Protein AF-A0A1A9V1F0-F1 (afdb_monomer_lite)

Secondary structure (DSSP, 8-state):
-------HHHHHHHHHHHHHTTS--S--EEEE---TT-S-HHHHHHHHHHHHTTT-SEEEEE---TTSTTGGGGGSHHHHHHHHHHT--SS-EEEEPPS----

Structure (mmCIF, N/CA/C/O backbone):
data_AF-A0A1A9V1F0-F1
#
_entry.id   AF-A0A1A9V1F0-F1
#
loop_
_atom_site.group_PDB
_atom_site.id
_atom_site.type_symbol
_atom_site.label_atom_id
_atom_site.label_alt_id
_atom_site.label_comp_id
_atom_site.label_asym_id
_atom_site.label_entity_id
_atom_site.label_seq_id
_atom_site.pdbx_PDB_ins_code
_atom_site.Cartn_x
_atom_site.Cartn_y
_atom_site.Cartn_z
_atom_site.occupancy
_atom_site.B_iso_or_equiv
_atom_site.auth_seq_id
_atom_site.auth_comp_id
_atom_site.auth_asym_id
_atom_site.auth_atom_id
_atom_site.pdbx_PDB_model_num
ATOM 1 N N . MET A 1 1 ? -4.545 16.007 -11.895 1.00 30.73 1 MET A N 1
ATOM 2 C CA . MET A 1 1 ? -4.648 15.991 -10.422 1.00 30.73 1 MET A CA 1
ATOM 3 C C . MET A 1 1 ? -3.367 15.372 -9.870 1.00 30.73 1 MET A C 1
ATOM 5 O O . MET A 1 1 ? -3.157 14.183 -10.078 1.00 30.73 1 MET A O 1
ATOM 9 N N . MET A 1 2 ? -2.460 16.163 -9.293 1.00 28.41 2 MET A N 1
ATOM 10 C CA . MET A 1 2 ? -1.303 15.623 -8.567 1.00 28.41 2 MET A CA 1
ATOM 11 C C . MET A 1 2 ? -1.773 15.281 -7.149 1.00 28.41 2 MET A C 1
ATOM 13 O O . MET A 1 2 ? -2.075 16.186 -6.379 1.00 28.41 2 MET A O 1
ATOM 17 N N . GLU A 1 3 ? -1.902 13.993 -6.826 1.00 47.06 3 GLU A N 1
ATOM 18 C CA . GLU A 1 3 ? -2.063 13.546 -5.436 1.00 47.06 3 GLU A CA 1
ATOM 19 C C . GLU A 1 3 ? -0.704 13.734 -4.741 1.00 47.06 3 GLU A C 1
ATOM 21 O O . GLU A 1 3 ? 0.217 12.946 -4.953 1.00 47.06 3 GLU A O 1
ATOM 26 N N . PHE A 1 4 ? -0.544 14.807 -3.963 1.00 41.88 4 PHE A N 1
ATOM 27 C CA . PHE A 1 4 ? 0.599 14.958 -3.061 1.00 41.88 4 PHE A CA 1
ATOM 28 C C . PHE A 1 4 ? 0.315 14.164 -1.782 1.00 41.88 4 PHE A C 1
ATOM 30 O O . PHE A 1 4 ? -0.665 14.424 -1.090 1.00 41.88 4 PHE A O 1
ATOM 37 N N . CYS A 1 5 ? 1.158 13.176 -1.485 1.00 61.97 5 CYS A N 1
ATOM 38 C CA . CYS A 1 5 ? 1.126 12.439 -0.226 1.00 61.97 5 CYS A CA 1
ATOM 39 C C . CYS A 1 5 ? 2.030 13.153 0.791 1.00 61.97 5 CYS A C 1
ATOM 41 O O . CYS A 1 5 ? 3.175 13.465 0.474 1.00 61.97 5 CYS A O 1
ATOM 43 N N . GLU A 1 6 ? 1.551 13.374 2.017 1.00 67.50 6 GLU A N 1
ATOM 44 C CA . GLU A 1 6 ? 2.332 13.949 3.133 1.00 67.50 6 GLU A CA 1
ATOM 45 C C . GLU A 1 6 ? 3.346 12.949 3.745 1.00 67.50 6 GLU A C 1
ATOM 47 O O . GLU A 1 6 ? 3.948 13.211 4.787 1.00 67.50 6 GLU A O 1
ATOM 52 N N . GLY A 1 7 ? 3.544 11.796 3.096 1.00 77.56 7 GLY A N 1
ATOM 53 C CA . GLY A 1 7 ? 4.422 10.710 3.526 1.00 77.56 7 GLY A CA 1
ATOM 54 C C . GLY A 1 7 ? 3.746 9.710 4.470 1.00 77.56 7 GLY A C 1
ATOM 55 O O . GLY A 1 7 ? 2.703 9.981 5.071 1.00 77.56 7 GLY A O 1
ATOM 56 N N . HIS A 1 8 ? 4.362 8.531 4.619 1.00 84.00 8 HIS A N 1
ATOM 57 C CA . HIS A 1 8 ? 3.807 7.425 5.409 1.00 84.00 8 HIS A CA 1
ATOM 58 C C . HIS A 1 8 ? 3.537 7.807 6.870 1.00 84.00 8 HIS A C 1
ATOM 60 O O . HIS A 1 8 ? 2.474 7.492 7.394 1.00 84.00 8 HIS A O 1
ATOM 66 N N . ARG A 1 9 ? 4.455 8.543 7.512 1.00 85.94 9 ARG A N 1
ATOM 67 C CA . ARG A 1 9 ? 4.346 8.916 8.931 1.00 85.94 9 ARG A CA 1
ATOM 68 C C . ARG A 1 9 ? 3.087 9.731 9.233 1.00 85.94 9 ARG A C 1
ATOM 70 O O . ARG A 1 9 ? 2.346 9.394 10.146 1.00 85.94 9 ARG A O 1
ATOM 77 N N . VAL A 1 10 ? 2.839 10.797 8.470 1.00 88.31 10 VAL A N 1
ATOM 78 C CA . VAL A 1 10 ? 1.689 11.684 8.718 1.00 88.31 10 VAL A CA 1
ATOM 79 C C . VAL A 1 10 ? 0.374 10.957 8.435 1.00 88.31 10 VAL A C 1
ATOM 81 O O . VAL A 1 10 ? -0.575 11.082 9.209 1.00 88.31 10 VAL A O 1
ATOM 84 N N . GLY A 1 11 ? 0.330 10.153 7.367 1.00 89.06 11 GLY A N 1
ATOM 85 C CA . GLY A 1 11 ? -0.828 9.316 7.057 1.00 89.06 11 GLY A CA 1
ATOM 86 C C . GLY A 1 11 ? -1.124 8.293 8.156 1.00 89.06 11 GLY A C 1
ATOM 87 O O . GLY A 1 11 ? -2.273 8.163 8.572 1.00 89.06 11 GLY A O 1
ATOM 88 N N . TYR A 1 12 ? -0.094 7.609 8.661 1.00 91.88 12 TYR A N 1
ATOM 89 C CA . TYR A 1 12 ? -0.228 6.600 9.710 1.00 91.88 12 TYR A CA 1
ATOM 90 C C . TYR A 1 12 ? -0.816 7.181 10.998 1.00 91.88 12 TYR A C 1
ATOM 92 O O . TYR A 1 12 ? -1.824 6.671 11.480 1.00 91.88 12 TYR A O 1
ATOM 100 N N . GLU A 1 13 ? -0.253 8.280 11.510 1.00 93.00 13 GLU A N 1
ATOM 101 C CA . GLU A 1 13 ? -0.719 8.890 12.765 1.00 93.00 13 GLU A CA 1
ATOM 102 C C . GLU A 1 13 ? -2.193 9.307 12.694 1.00 93.00 13 GLU A C 1
ATOM 104 O O . GLU A 1 13 ? -2.966 9.052 13.617 1.00 93.00 13 GLU A O 1
ATOM 109 N N . ARG A 1 14 ? -2.624 9.892 11.569 1.00 91.69 14 ARG A N 1
ATOM 110 C CA . ARG A 1 14 ? -4.026 10.298 11.384 1.00 91.69 14 ARG A CA 1
ATOM 111 C C . ARG A 1 14 ? -4.974 9.104 11.346 1.00 91.69 14 ARG A C 1
ATOM 113 O O . ARG A 1 14 ? -6.023 9.139 11.985 1.00 91.69 14 ARG A O 1
ATOM 120 N N . LEU A 1 15 ? -4.618 8.057 10.602 1.00 92.38 15 LEU A N 1
ATOM 121 C CA . LEU A 1 15 ? -5.456 6.864 10.474 1.00 92.38 15 LEU A CA 1
ATOM 122 C C . LEU A 1 15 ? -5.539 6.088 11.788 1.00 92.38 15 LEU A C 1
ATOM 124 O O . LEU A 1 15 ? -6.624 5.656 12.179 1.00 92.38 15 LEU A O 1
ATOM 128 N N . LYS A 1 16 ? -4.413 5.967 12.496 1.00 92.50 16 LYS A N 1
ATOM 129 C CA . LYS A 1 16 ? -4.357 5.356 13.821 1.00 92.50 16 LYS A CA 1
ATOM 130 C C . LYS A 1 16 ? -5.248 6.112 14.810 1.00 92.50 16 LYS A C 1
ATOM 132 O O . LYS A 1 16 ? -6.106 5.496 15.436 1.00 92.50 16 LYS A O 1
ATOM 137 N N . ALA A 1 17 ? -5.136 7.439 14.874 1.00 92.69 17 ALA A N 1
ATOM 138 C CA . ALA A 1 17 ? -5.974 8.259 15.748 1.00 92.69 17 ALA A CA 1
ATOM 139 C C . ALA A 1 17 ? -7.476 8.136 15.421 1.00 92.69 17 ALA A C 1
ATOM 141 O O . ALA A 1 17 ? -8.305 8.046 16.328 1.00 92.69 17 ALA A O 1
ATOM 142 N N . ALA A 1 18 ? -7.847 8.085 14.137 1.00 90.38 18 ALA A N 1
ATOM 143 C CA . ALA A 1 18 ? -9.241 7.914 13.719 1.00 90.38 18 ALA A CA 1
ATOM 144 C C . ALA A 1 18 ? -9.831 6.552 14.140 1.00 90.38 18 ALA A C 1
ATOM 146 O O . ALA A 1 18 ? -11.004 6.478 14.511 1.00 90.38 18 ALA A O 1
ATOM 147 N N . ARG A 1 19 ? -9.017 5.486 14.116 1.00 89.06 19 ARG A N 1
ATOM 148 C CA . ARG A 1 19 ? -9.390 4.149 14.605 1.00 89.06 19 ARG A CA 1
ATOM 149 C C . ARG A 1 19 ? -9.507 4.107 16.125 1.00 89.06 19 ARG A C 1
ATOM 151 O O . ARG A 1 19 ? -10.527 3.666 16.643 1.00 89.06 19 ARG A O 1
ATOM 158 N N . GLU A 1 20 ? -8.484 4.580 16.832 1.00 91.00 20 GLU A N 1
ATOM 159 C CA . GLU A 1 20 ? -8.412 4.511 18.298 1.00 91.00 20 GLU A CA 1
ATOM 160 C C . GLU A 1 20 ? -9.458 5.399 18.981 1.00 91.00 20 GLU A C 1
ATOM 162 O O . GLU A 1 20 ? -9.998 5.029 20.020 1.00 91.00 20 GLU A O 1
ATOM 167 N N . SER A 1 21 ? -9.799 6.544 18.383 1.00 92.19 21 SER A N 1
ATOM 168 C CA . SER A 1 21 ? -10.857 7.427 18.897 1.00 92.19 21 SER A CA 1
ATOM 169 C C . SER A 1 21 ? -12.278 6.903 18.660 1.00 92.19 21 SER A C 1
ATOM 171 O O . SER A 1 21 ? -13.232 7.498 19.159 1.00 92.19 21 SER A O 1
ATOM 173 N N . GLY A 1 22 ? -12.448 5.836 17.870 1.00 87.25 22 GLY A N 1
ATOM 174 C CA . GLY A 1 22 ? -13.760 5.326 17.466 1.00 87.25 22 GLY A CA 1
ATOM 175 C C . GLY A 1 22 ? -14.515 6.231 16.485 1.00 87.25 22 GLY A C 1
ATOM 176 O O . GLY A 1 22 ? -15.657 5.932 16.143 1.00 87.25 22 GLY A O 1
ATOM 177 N N . GLN A 1 23 ? -13.894 7.314 15.998 1.00 85.50 23 GLN A N 1
ATOM 178 C CA . GLN A 1 23 ? -14.489 8.208 14.998 1.00 85.50 23 GLN A CA 1
ATOM 179 C C . GLN A 1 23 ? -14.715 7.511 13.652 1.00 85.50 23 GLN A C 1
ATOM 181 O O . GLN A 1 23 ? -15.579 7.926 12.880 1.00 85.50 23 GLN A O 1
ATOM 186 N N . PHE A 1 24 ? -13.955 6.449 13.371 1.00 88.00 24 PHE A N 1
ATOM 187 C CA . PHE A 1 24 ? -14.102 5.641 12.171 1.00 88.00 24 PHE A CA 1
ATOM 188 C C . PHE A 1 24 ? -14.291 4.153 12.500 1.00 88.00 24 PHE A C 1
ATOM 190 O O . PHE A 1 24 ? -13.356 3.465 12.909 1.00 88.00 24 PHE A O 1
ATOM 197 N N . SER A 1 25 ? -15.500 3.644 12.253 1.00 88.94 25 SER A N 1
ATOM 198 C CA . SER A 1 25 ? -15.889 2.237 12.455 1.00 88.94 25 SER A CA 1
ATOM 199 C C . SER A 1 25 ? -16.102 1.454 11.151 1.00 88.94 25 SER A C 1
ATOM 201 O O . SER A 1 25 ? -16.540 0.306 11.183 1.00 88.94 25 SER A O 1
ATOM 203 N N . GLY A 1 26 ? -15.808 2.063 9.998 1.00 92.75 26 GLY A N 1
ATOM 204 C CA . GLY A 1 26 ? -15.952 1.431 8.686 1.00 92.75 26 GLY A CA 1
ATOM 205 C C . GLY A 1 26 ? -14.758 0.562 8.276 1.00 92.75 26 GLY A C 1
ATOM 206 O O . GLY A 1 26 ? -13.824 0.337 9.051 1.00 92.75 26 GLY A O 1
ATOM 207 N N . ILE A 1 27 ? -14.782 0.120 7.013 1.00 94.56 27 ILE A N 1
ATOM 208 C CA . ILE A 1 27 ? -13.654 -0.574 6.379 1.00 94.56 27 ILE A CA 1
ATOM 209 C C . ILE A 1 27 ? -12.595 0.456 5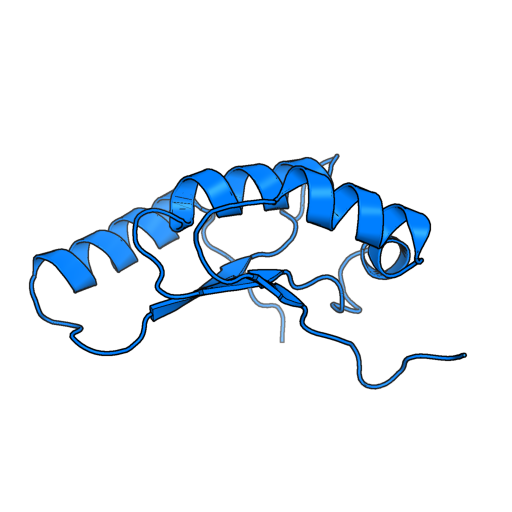.963 1.00 94.56 27 ILE A C 1
ATOM 211 O O . ILE A 1 27 ? -12.885 1.362 5.180 1.00 94.56 27 ILE A O 1
ATOM 215 N N . LEU A 1 28 ? -11.365 0.309 6.452 1.00 93.69 28 LEU A N 1
ATOM 216 C CA . LEU A 1 28 ? -10.227 1.161 6.124 1.00 93.69 28 LEU A CA 1
ATOM 217 C C . LEU A 1 28 ? -9.363 0.529 5.030 1.00 93.69 28 LEU A C 1
ATOM 219 O O . LEU A 1 28 ? -8.586 -0.391 5.283 1.00 93.69 28 LEU A O 1
ATOM 223 N N . GLY A 1 29 ? -9.456 1.085 3.826 1.00 95.06 29 GLY A N 1
ATOM 224 C CA . GLY A 1 29 ? -8.518 0.812 2.742 1.00 95.06 29 GLY A CA 1
ATOM 225 C C . GLY A 1 29 ? -7.382 1.827 2.700 1.00 95.06 29 GLY A C 1
ATOM 226 O O . GLY A 1 29 ? -7.642 3.031 2.703 1.00 95.06 29 GLY A O 1
ATOM 227 N N . VAL A 1 30 ? -6.133 1.367 2.575 1.00 94.12 30 VAL A N 1
ATOM 228 C CA . VAL A 1 30 ? -4.976 2.257 2.367 1.00 94.12 30 VAL A CA 1
ATOM 229 C C . VAL A 1 30 ? -4.345 2.008 1.002 1.00 94.12 30 VAL A C 1
ATOM 231 O O . VAL A 1 30 ? -3.895 0.909 0.683 1.00 94.12 30 VAL A O 1
ATOM 234 N N . LYS A 1 31 ? -4.293 3.056 0.178 1.00 93.00 31 LYS A N 1
ATOM 235 C CA . LYS A 1 31 ? -3.651 3.031 -1.138 1.00 93.00 31 LYS A CA 1
ATOM 236 C C . LYS A 1 31 ? -2.196 3.473 -1.015 1.00 93.00 31 LYS A C 1
ATOM 238 O O . LYS A 1 31 ? -1.922 4.615 -0.663 1.00 93.00 31 LYS A O 1
ATOM 243 N N . LEU A 1 32 ? -1.286 2.576 -1.369 1.00 92.06 32 LEU A N 1
ATOM 244 C CA . LEU A 1 32 ? 0.154 2.792 -1.363 1.00 92.06 32 LEU A CA 1
ATOM 245 C C . LEU A 1 32 ? 0.633 3.226 -2.747 1.00 92.06 32 LEU A C 1
ATOM 247 O O . LEU A 1 32 ? 0.133 2.763 -3.778 1.00 92.06 32 LEU A O 1
ATOM 251 N N . GLY A 1 33 ? 1.627 4.104 -2.773 1.00 88.94 33 GLY A N 1
ATOM 252 C CA . GLY A 1 33 ? 2.265 4.589 -3.989 1.00 88.94 33 GLY A CA 1
ATOM 253 C C . GLY A 1 33 ? 3.769 4.721 -3.800 1.00 88.94 33 GLY A C 1
ATOM 254 O O . GLY A 1 33 ? 4.261 4.767 -2.678 1.00 88.94 33 GLY A O 1
ATOM 255 N N . LYS A 1 34 ? 4.488 4.803 -4.917 1.00 85.62 34 LYS A N 1
ATOM 256 C CA . LYS A 1 34 ? 5.910 5.137 -4.927 1.00 85.62 34 LYS A CA 1
ATOM 257 C C . LYS A 1 34 ? 6.129 6.577 -4.436 1.00 85.62 34 LYS A C 1
ATOM 259 O O . LYS A 1 34 ? 5.459 7.500 -4.906 1.00 85.62 34 LYS A O 1
ATOM 264 N N . ASN A 1 35 ? 7.128 6.776 -3.582 1.00 79.94 35 ASN A N 1
ATOM 265 C CA . ASN A 1 35 ? 7.595 8.092 -3.161 1.00 79.94 35 ASN A CA 1
ATOM 266 C C . ASN A 1 35 ? 8.307 8.798 -4.324 1.00 79.94 35 ASN A C 1
ATOM 268 O O . ASN A 1 35 ? 9.071 8.177 -5.074 1.00 79.94 35 ASN A O 1
ATOM 272 N N . LYS A 1 36 ? 8.066 10.108 -4.475 1.00 73.25 36 LYS A N 1
ATOM 273 C CA . LYS A 1 36 ? 8.549 10.908 -5.615 1.00 73.25 36 LYS A CA 1
ATOM 274 C C . LYS A 1 36 ? 10.064 10.794 -5.806 1.00 73.25 36 LYS A C 1
ATOM 276 O O . LYS A 1 36 ? 10.506 10.479 -6.906 1.00 73.25 36 LYS A O 1
ATOM 281 N N . ASP A 1 37 ? 10.816 10.959 -4.724 1.00 78.00 37 ASP A N 1
ATOM 282 C CA . ASP A 1 37 ? 12.284 11.018 -4.749 1.00 78.00 37 ASP A CA 1
ATOM 283 C C . ASP A 1 37 ? 12.947 9.667 -4.433 1.00 78.00 37 ASP A C 1
ATOM 285 O O . ASP A 1 37 ? 14.169 9.563 -4.356 1.00 78.00 37 ASP A O 1
ATOM 289 N N . SER A 1 38 ? 12.153 8.607 -4.250 1.00 81.19 38 SER A N 1
ATOM 290 C CA . SER A 1 38 ? 12.688 7.275 -3.965 1.00 81.19 38 SER A CA 1
ATOM 291 C C . SER A 1 38 ? 13.380 6.679 -5.190 1.00 81.19 38 SER A C 1
ATOM 293 O O . SER A 1 38 ? 12.944 6.847 -6.330 1.00 81.19 38 SER A O 1
ATOM 295 N N . ILE A 1 39 ? 14.442 5.919 -4.958 1.00 82.31 39 ILE A N 1
ATOM 296 C CA . ILE A 1 39 ? 15.155 5.188 -6.010 1.00 82.31 39 ILE A CA 1
ATOM 297 C C . ILE A 1 39 ? 14.476 3.831 -6.270 1.00 82.31 39 ILE A C 1
ATOM 299 O O . ILE A 1 39 ? 14.562 3.293 -7.371 1.00 82.31 39 ILE A O 1
ATOM 303 N N . SER A 1 40 ? 13.742 3.290 -5.289 1.00 87.88 40 SER A N 1
ATOM 304 C CA . SER A 1 40 ? 13.191 1.935 -5.336 1.00 87.88 40 SER A CA 1
ATOM 305 C C . SER A 1 40 ? 11.699 1.912 -5.028 1.00 87.88 40 SER A C 1
ATOM 307 O O . SER A 1 40 ? 11.273 1.893 -3.876 1.00 87.88 40 SER A O 1
ATOM 309 N N . ALA A 1 41 ? 10.892 1.806 -6.086 1.00 87.88 41 ALA A N 1
ATOM 310 C CA . ALA A 1 41 ? 9.446 1.625 -5.964 1.00 87.88 41 ALA A CA 1
ATOM 311 C C . ALA A 1 41 ? 9.087 0.403 -5.103 1.00 87.88 41 ALA A C 1
ATOM 313 O O . ALA A 1 41 ? 8.177 0.455 -4.284 1.00 87.88 41 ALA A O 1
ATOM 314 N N . LYS A 1 42 ? 9.823 -0.704 -5.278 1.00 89.94 42 LYS A N 1
ATOM 315 C CA . LYS A 1 42 ? 9.600 -1.946 -4.532 1.00 89.94 42 LYS A CA 1
ATOM 316 C C . LYS A 1 42 ? 9.745 -1.725 -3.025 1.00 89.94 42 LYS A C 1
ATOM 318 O O . LYS A 1 42 ? 8.909 -2.214 -2.274 1.00 89.94 42 LYS A O 1
ATOM 323 N N . GLN A 1 43 ? 10.787 -1.009 -2.598 1.00 90.06 43 GLN A N 1
ATOM 324 C CA . GLN A 1 43 ? 11.007 -0.724 -1.178 1.00 90.06 43 GLN A CA 1
ATOM 325 C C . GLN A 1 43 ? 9.901 0.164 -0.611 1.00 90.06 43 GLN A C 1
ATOM 327 O O . GLN A 1 43 ? 9.396 -0.154 0.459 1.00 90.06 43 GLN A O 1
ATOM 332 N N . ASP A 1 44 ? 9.450 1.175 -1.360 1.00 90.94 44 ASP A N 1
ATOM 333 C CA . ASP A 1 44 ? 8.342 2.034 -0.922 1.00 90.94 44 ASP A CA 1
ATOM 334 C C . ASP A 1 44 ? 7.065 1.221 -0.636 1.00 90.94 44 ASP A C 1
ATOM 336 O O . ASP A 1 44 ? 6.396 1.439 0.374 1.00 90.94 44 ASP A O 1
ATOM 340 N N . TYR A 1 45 ? 6.730 0.249 -1.495 1.00 92.75 45 TYR A N 1
ATOM 341 C CA . TYR A 1 45 ? 5.562 -0.609 -1.273 1.00 92.75 45 TYR A CA 1
ATOM 342 C C . TYR A 1 45 ? 5.737 -1.547 -0.080 1.00 92.75 45 TYR A C 1
ATOM 344 O O . TYR A 1 45 ? 4.797 -1.705 0.692 1.00 92.75 45 TYR A O 1
ATOM 352 N N . VAL A 1 46 ? 6.915 -2.157 0.085 1.00 92.25 46 VAL A N 1
ATOM 353 C CA . VAL A 1 46 ? 7.202 -3.026 1.239 1.00 92.25 46 VAL A CA 1
ATOM 354 C C . VAL A 1 46 ? 7.082 -2.236 2.540 1.00 92.25 46 VAL A C 1
ATOM 356 O O . VAL A 1 46 ? 6.401 -2.678 3.462 1.00 92.25 46 VAL A O 1
ATOM 359 N N . GLU A 1 47 ? 7.678 -1.047 2.594 1.00 92.19 47 GLU A N 1
ATOM 360 C CA . GLU A 1 47 ? 7.610 -0.170 3.760 1.00 92.19 47 GLU A CA 1
ATOM 361 C C . GLU A 1 47 ? 6.165 0.257 4.049 1.00 92.19 47 GLU A C 1
ATOM 363 O O . GLU A 1 47 ? 5.693 0.144 5.178 1.00 92.19 47 GLU A O 1
ATOM 368 N N . GLY A 1 48 ? 5.419 0.671 3.021 1.00 93.06 48 GLY A N 1
ATOM 369 C CA . GLY A 1 48 ? 4.009 1.021 3.167 1.00 93.06 48 GLY A CA 1
ATOM 370 C C . GLY A 1 48 ? 3.171 -0.143 3.704 1.00 93.06 48 GLY A C 1
ATOM 371 O O . GLY A 1 48 ? 2.349 0.038 4.598 1.00 93.06 48 GLY A O 1
ATOM 372 N N . VAL A 1 49 ? 3.406 -1.364 3.222 1.00 94.25 49 VAL A N 1
ATOM 373 C CA . VAL A 1 49 ? 2.704 -2.560 3.707 1.00 94.25 49 VAL A CA 1
ATOM 374 C C . VAL A 1 49 ? 3.039 -2.862 5.167 1.00 94.25 49 VAL A C 1
ATOM 376 O O . VAL A 1 49 ? 2.142 -3.218 5.929 1.00 94.25 49 VAL A O 1
ATOM 379 N N . GLN A 1 50 ? 4.296 -2.690 5.575 1.00 93.19 50 GLN A N 1
ATOM 380 C CA . GLN A 1 50 ? 4.721 -2.881 6.965 1.00 93.19 50 GLN A CA 1
ATOM 381 C C . GLN A 1 50 ? 4.120 -1.830 7.905 1.00 93.19 50 GLN A C 1
ATOM 383 O O . GLN A 1 50 ? 3.679 -2.172 8.999 1.00 93.19 50 GLN A O 1
ATOM 388 N N . ILE A 1 51 ? 4.064 -0.568 7.472 1.00 93.38 51 ILE A N 1
ATOM 389 C CA . ILE A 1 51 ? 3.537 0.543 8.275 1.00 93.38 51 ILE A CA 1
ATOM 390 C C . ILE A 1 51 ? 2.014 0.461 8.409 1.00 93.38 51 ILE A C 1
ATOM 392 O O . ILE A 1 51 ? 1.479 0.610 9.505 1.00 93.38 51 ILE A O 1
ATOM 396 N N . PHE A 1 52 ? 1.300 0.247 7.302 1.00 94.31 52 PHE A N 1
ATOM 397 C CA . PHE A 1 52 ? -0.161 0.349 7.280 1.00 94.31 52 PHE A CA 1
ATOM 398 C C . PHE A 1 52 ? -0.880 -0.983 7.493 1.00 94.31 52 PHE A C 1
ATOM 400 O O . PHE A 1 52 ? -2.045 -0.971 7.886 1.00 94.31 52 PHE A O 1
ATOM 407 N N . GLY A 1 53 ? -0.209 -2.119 7.282 1.00 94.12 53 GLY A N 1
ATOM 408 C CA . GLY A 1 53 ? -0.785 -3.449 7.492 1.00 94.12 53 GLY A CA 1
ATOM 409 C C . GLY A 1 53 ? -1.462 -3.625 8.859 1.00 94.12 53 GLY A C 1
ATOM 410 O O . GLY A 1 53 ? -2.604 -4.064 8.897 1.00 94.12 53 GLY A O 1
ATOM 411 N N . PRO A 1 54 ? -0.851 -3.215 9.984 1.00 92.81 54 PRO A N 1
ATOM 412 C CA . PRO A 1 54 ? -1.468 -3.385 11.302 1.00 92.81 54 PRO A CA 1
ATOM 413 C C . PRO A 1 54 ? -2.784 -2.621 11.529 1.00 92.81 54 PRO A C 1
ATOM 415 O O . PRO A 1 54 ? -3.490 -2.933 12.484 1.00 92.81 54 PRO A O 1
ATOM 418 N N . ILE A 1 55 ? -3.105 -1.609 10.710 1.00 92.38 55 ILE A N 1
ATOM 419 C CA . ILE A 1 55 ? -4.273 -0.731 10.924 1.00 92.38 55 ILE A CA 1
ATOM 420 C C . ILE A 1 55 ? -5.299 -0.759 9.781 1.00 92.38 55 ILE A C 1
ATOM 422 O O . ILE A 1 55 ? -6.426 -0.285 9.961 1.00 92.38 55 ILE A O 1
ATOM 426 N N . ALA A 1 56 ? -4.926 -1.283 8.612 1.00 94.19 56 ALA A N 1
ATOM 427 C CA . ALA A 1 56 ? -5.771 -1.340 7.425 1.00 94.19 56 ALA A CA 1
ATOM 428 C C . ALA A 1 56 ? -6.516 -2.678 7.321 1.00 94.19 56 ALA A C 1
ATOM 430 O O . ALA A 1 56 ? -5.949 -3.734 7.584 1.00 94.19 56 ALA A O 1
ATOM 431 N N . ASP A 1 57 ? -7.762 -2.636 6.849 1.00 95.62 57 ASP A N 1
ATOM 432 C CA . ASP A 1 57 ? -8.517 -3.854 6.520 1.00 95.62 57 ASP A CA 1
ATOM 433 C C . ASP A 1 57 ? -8.106 -4.416 5.157 1.00 95.62 57 ASP A C 1
ATOM 435 O O . ASP A 1 57 ? -8.217 -5.614 4.905 1.00 95.62 57 ASP A O 1
ATOM 439 N N . TYR A 1 58 ? -7.636 -3.547 4.260 1.00 95.88 58 TYR A N 1
ATOM 440 C CA . TYR A 1 58 ? -7.014 -3.939 3.004 1.00 95.88 58 TYR A CA 1
ATOM 441 C C . TYR A 1 58 ? -6.035 -2.870 2.518 1.00 95.88 58 TYR A C 1
AT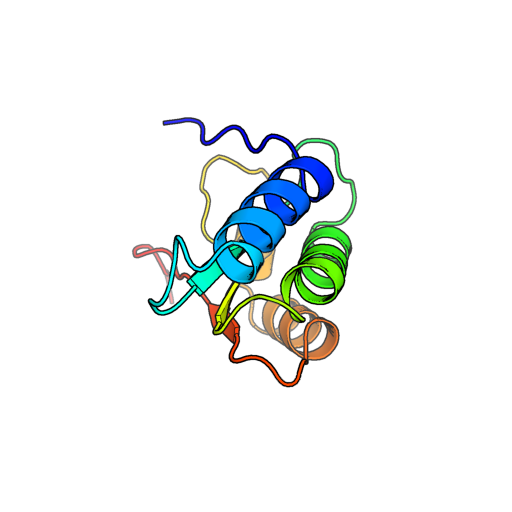OM 443 O O . TYR A 1 58 ? -6.164 -1.675 2.809 1.00 95.88 58 TYR A O 1
ATOM 451 N N . LEU A 1 59 ? -5.066 -3.303 1.721 1.00 95.75 59 LEU A N 1
ATOM 452 C CA . LEU A 1 59 ? -4.087 -2.433 1.083 1.00 95.75 59 LEU A CA 1
ATOM 453 C C . LEU A 1 59 ? -4.275 -2.447 -0.431 1.00 95.75 59 LEU A C 1
ATOM 455 O O . LEU A 1 59 ? -4.644 -3.459 -1.023 1.00 95.75 59 LEU A O 1
ATOM 459 N N . VAL A 1 60 ? -3.996 -1.316 -1.076 1.00 94.38 60 VAL A N 1
ATOM 460 C CA . VAL A 1 60 ? -4.000 -1.200 -2.537 1.00 94.38 60 VAL A CA 1
ATOM 461 C C . VAL A 1 60 ? -2.613 -0.817 -3.020 1.00 94.38 60 VAL A C 1
ATOM 463 O O . VAL A 1 60 ? -2.120 0.260 -2.693 1.00 94.38 60 VAL A O 1
ATOM 466 N N . ILE A 1 61 ? -2.008 -1.652 -3.859 1.00 91.44 61 ILE A N 1
ATOM 467 C CA . ILE A 1 61 ? -0.765 -1.321 -4.557 1.00 91.44 61 ILE A CA 1
ATOM 468 C C . ILE A 1 61 ? -1.118 -0.612 -5.864 1.00 91.44 61 ILE A C 1
ATOM 470 O O . ILE A 1 61 ? -1.725 -1.185 -6.774 1.00 91.44 61 ILE A O 1
ATOM 474 N N . ASN A 1 62 ? -0.749 0.666 -5.953 1.00 89.50 62 ASN A N 1
ATOM 475 C CA . ASN A 1 62 ? -1.008 1.491 -7.125 1.00 89.50 62 ASN A CA 1
ATOM 476 C C . ASN A 1 62 ? 0.239 1.623 -8.004 1.00 89.50 62 ASN A C 1
ATOM 478 O O . ASN A 1 62 ? 1.055 2.513 -7.770 1.00 89.50 62 ASN A O 1
ATOM 482 N N . ILE A 1 63 ? 0.346 0.789 -9.040 1.00 87.38 63 ILE A N 1
ATOM 483 C CA . ILE A 1 63 ? 1.425 0.833 -10.049 1.00 87.38 63 ILE A CA 1
ATOM 484 C C . ILE A 1 63 ? 0.957 1.373 -11.415 1.00 87.38 63 ILE A C 1
ATOM 486 O O . ILE A 1 63 ? 1.650 1.230 -12.418 1.00 87.38 63 ILE A O 1
ATOM 490 N N . SER A 1 64 ? -0.224 2.000 -11.478 1.00 81.94 64 SER A N 1
ATOM 491 C CA . SER A 1 64 ? -0.855 2.413 -12.743 1.00 81.94 64 SER A CA 1
ATOM 492 C C . SER A 1 64 ? -0.696 3.904 -13.092 1.00 81.94 64 SER A C 1
ATOM 494 O O . SER A 1 64 ? -1.140 4.341 -14.159 1.00 81.94 64 SER A O 1
ATOM 496 N N . SER A 1 65 ? -0.086 4.712 -12.214 1.00 80.50 65 SER A N 1
ATOM 497 C CA . SER A 1 65 ? 0.034 6.169 -12.402 1.00 80.50 65 SER A CA 1
ATOM 498 C C . SER A 1 65 ? 0.797 6.517 -13.694 1.00 80.50 65 SER A C 1
ATOM 500 O O . SER A 1 65 ? 1.936 6.076 -13.846 1.00 80.50 65 SER A O 1
ATOM 502 N N . PRO A 1 66 ? 0.228 7.325 -14.615 1.00 75.69 66 PRO A N 1
ATOM 503 C CA . PRO A 1 66 ? 0.955 7.822 -15.790 1.00 75.69 66 PRO A CA 1
ATOM 504 C C . PRO A 1 66 ? 2.035 8.846 -15.426 1.00 75.69 66 PRO A C 1
ATOM 506 O O . PRO A 1 66 ? 2.964 9.065 -16.193 1.00 75.69 66 PRO A O 1
ATOM 509 N N . ASN A 1 67 ? 1.912 9.476 -14.257 1.00 74.19 67 ASN A N 1
ATOM 510 C CA . ASN A 1 67 ? 2.710 10.641 -13.875 1.00 74.19 67 ASN A CA 1
ATOM 511 C C . ASN A 1 67 ? 3.988 10.266 -13.111 1.00 74.19 67 ASN A C 1
ATOM 513 O O . ASN A 1 67 ? 4.680 11.145 -12.603 1.00 74.19 67 ASN A O 1
ATOM 517 N N . THR A 1 68 ? 4.283 8.970 -12.982 1.00 74.81 68 THR A N 1
ATOM 518 C CA . THR A 1 68 ? 5.445 8.467 -12.245 1.00 74.81 68 THR A CA 1
ATOM 519 C C . THR A 1 68 ? 6.348 7.699 -13.216 1.00 74.81 68 THR A C 1
ATOM 521 O O . THR A 1 68 ? 6.005 6.573 -13.587 1.00 74.81 68 THR A O 1
ATOM 524 N N . PRO A 1 69 ? 7.480 8.288 -13.654 1.00 77.50 69 PRO A N 1
ATOM 525 C CA . PRO A 1 69 ? 8.401 7.644 -14.589 1.00 77.50 69 PRO A CA 1
ATOM 526 C C . PRO A 1 69 ? 8.827 6.246 -14.122 1.00 77.50 69 PRO A C 1
ATOM 528 O O . PRO A 1 69 ? 9.104 6.043 -12.940 1.00 77.50 69 PRO A O 1
ATOM 531 N N . GLY A 1 70 ? 8.836 5.276 -15.041 1.00 78.81 70 GLY A N 1
ATOM 532 C CA . GLY A 1 70 ? 9.226 3.883 -14.778 1.00 78.81 70 GLY A CA 1
ATOM 533 C C . GLY A 1 70 ? 8.253 3.068 -13.914 1.00 78.81 70 GLY A C 1
ATOM 534 O O . GLY A 1 70 ? 8.434 1.866 -13.758 1.00 78.81 70 GLY A O 1
ATOM 535 N N . LEU A 1 71 ? 7.188 3.667 -13.359 1.00 83.50 71 LEU A N 1
ATOM 536 C CA . LEU A 1 71 ? 6.289 2.942 -12.453 1.00 83.50 71 LEU A CA 1
ATOM 537 C C . LEU A 1 71 ? 5.483 1.857 -13.170 1.00 83.50 71 LEU A C 1
ATOM 539 O O . LEU A 1 71 ? 5.260 0.775 -12.629 1.00 83.50 71 LEU A O 1
ATOM 543 N N . ARG A 1 72 ? 5.068 2.143 -14.406 1.00 83.50 72 ARG A N 1
ATOM 544 C CA . ARG A 1 72 ? 4.266 1.224 -15.217 1.00 83.50 72 ARG A CA 1
ATOM 545 C C . ARG A 1 72 ? 5.032 -0.034 -15.623 1.00 83.50 72 ARG A C 1
ATOM 547 O O . ARG A 1 72 ? 4.377 -1.036 -15.893 1.00 83.50 72 ARG A O 1
ATOM 554 N N . ASP A 1 73 ? 6.365 -0.016 -15.597 1.00 83.88 73 ASP A N 1
ATOM 555 C CA . ASP A 1 73 ? 7.193 -1.190 -15.895 1.00 83.88 73 ASP A CA 1
ATOM 556 C C . ASP A 1 73 ? 6.987 -2.311 -14.868 1.00 83.88 73 ASP A C 1
ATOM 558 O O . ASP A 1 73 ? 7.092 -3.488 -15.210 1.00 83.88 73 ASP A O 1
ATOM 562 N N . LEU A 1 74 ? 6.583 -1.964 -13.637 1.00 85.00 74 LEU A N 1
ATOM 563 C CA . LEU A 1 74 ? 6.223 -2.931 -12.596 1.00 85.00 74 LEU A CA 1
ATOM 564 C C . LEU A 1 74 ? 4.977 -3.756 -12.937 1.00 85.00 74 LEU A C 1
ATOM 566 O O . LEU A 1 74 ? 4.708 -4.746 -12.266 1.00 85.00 74 LEU A O 1
ATOM 570 N N . GLN A 1 75 ? 4.203 -3.367 -13.956 1.00 83.88 75 GLN A N 1
ATOM 571 C CA . GLN A 1 75 ? 3.057 -4.151 -14.424 1.00 83.88 75 GLN A CA 1
ATOM 572 C C . GLN A 1 75 ? 3.483 -5.360 -15.270 1.00 83.88 75 GLN A C 1
ATOM 574 O O . GLN A 1 75 ? 2.664 -6.244 -15.519 1.00 83.88 75 GLN A O 1
ATOM 579 N N . ARG A 1 76 ? 4.751 -5.442 -15.705 1.00 86.81 76 ARG A N 1
ATOM 580 C CA . ARG A 1 76 ? 5.265 -6.621 -16.415 1.00 86.81 76 ARG A CA 1
ATOM 581 C C . ARG A 1 76 ? 5.236 -7.833 -15.492 1.00 86.81 76 ARG A C 1
ATOM 583 O O . ARG A 1 76 ? 5.645 -7.743 -14.339 1.00 86.81 76 ARG A O 1
ATOM 590 N N . LYS A 1 77 ? 4.823 -8.990 -16.021 1.00 86.06 77 LYS A N 1
ATOM 591 C CA . LYS A 1 77 ? 4.583 -10.230 -15.257 1.00 86.06 77 LYS A CA 1
ATOM 592 C C . LYS A 1 77 ? 5.668 -10.543 -14.217 1.00 86.06 77 LYS A C 1
ATOM 594 O O . LYS A 1 77 ? 5.348 -10.755 -13.053 1.00 86.06 77 LYS A O 1
ATOM 599 N N . ASN A 1 78 ? 6.939 -10.541 -14.625 1.00 89.38 78 ASN A N 1
ATOM 600 C CA . ASN A 1 78 ? 8.055 -10.885 -13.739 1.00 89.38 78 ASN A CA 1
ATOM 601 C C . ASN A 1 78 ? 8.289 -9.838 -12.639 1.00 89.38 78 ASN A C 1
ATOM 603 O O . ASN A 1 78 ? 8.635 -10.200 -11.516 1.00 89.38 78 ASN A O 1
ATOM 607 N N . ASP A 1 79 ? 8.117 -8.553 -12.951 1.00 8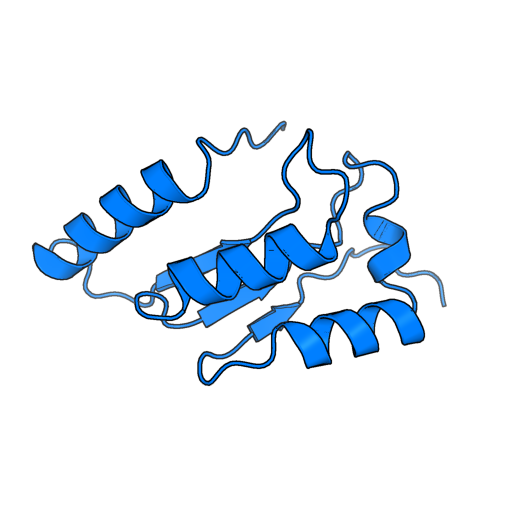8.31 79 ASP A N 1
ATOM 608 C CA . ASP A 1 79 ? 8.302 -7.463 -11.988 1.00 88.31 79 ASP A CA 1
ATOM 609 C C . ASP A 1 79 ? 7.140 -7.429 -10.987 1.00 88.31 79 ASP A C 1
ATOM 611 O O . ASP A 1 79 ? 7.365 -7.325 -9.780 1.00 88.31 79 ASP A O 1
ATOM 615 N N . LEU A 1 80 ? 5.912 -7.626 -11.475 1.00 88.69 80 LEU A N 1
ATOM 616 C CA . LEU A 1 80 ? 4.713 -7.736 -10.652 1.00 88.69 80 LEU A CA 1
ATOM 617 C C . LEU A 1 80 ? 4.801 -8.925 -9.695 1.00 88.69 80 LEU A C 1
ATOM 619 O O . LEU A 1 80 ? 4.549 -8.765 -8.506 1.00 88.69 80 LEU A O 1
ATOM 623 N N . GLN A 1 81 ? 5.203 -10.101 -10.184 1.00 89.75 81 GLN A N 1
ATOM 624 C CA . GLN A 1 81 ? 5.358 -11.285 -9.341 1.00 89.75 81 GLN A CA 1
ATOM 625 C C . GLN A 1 81 ? 6.364 -11.032 -8.207 1.00 89.75 81 GLN A C 1
ATOM 627 O O . GLN A 1 81 ? 6.038 -11.239 -7.041 1.00 89.75 81 GLN A O 1
ATOM 632 N N . LYS A 1 82 ? 7.548 -10.490 -8.523 1.00 91.31 82 LYS A N 1
ATOM 633 C CA . LYS A 1 82 ? 8.574 -10.147 -7.520 1.00 91.31 82 LYS A CA 1
ATOM 634 C C . LYS A 1 82 ? 8.115 -9.086 -6.520 1.00 91.31 82 LYS A C 1
ATOM 636 O O . LYS A 1 82 ? 8.635 -9.034 -5.403 1.00 91.31 82 LYS A O 1
ATOM 641 N N . LEU A 1 83 ? 7.228 -8.184 -6.938 1.00 90.81 83 LEU A N 1
ATOM 642 C CA . LEU A 1 83 ? 6.633 -7.185 -6.059 1.00 90.81 83 LEU A CA 1
ATOM 643 C C . LEU A 1 83 ? 5.626 -7.839 -5.110 1.00 90.81 83 LEU A C 1
ATOM 645 O O . LEU A 1 83 ? 5.736 -7.639 -3.905 1.00 90.81 83 LEU A O 1
ATOM 649 N N . LEU A 1 84 ? 4.703 -8.649 -5.636 1.00 89.88 84 LEU A N 1
ATOM 650 C CA . LEU A 1 84 ? 3.680 -9.350 -4.854 1.00 89.88 84 LEU A CA 1
ATOM 651 C C . LEU A 1 84 ? 4.284 -10.342 -3.850 1.00 89.88 84 LEU A C 1
ATOM 653 O O . LEU A 1 84 ? 3.824 -10.422 -2.717 1.00 89.88 84 LEU A O 1
ATOM 657 N N . GLU A 1 85 ? 5.357 -11.041 -4.222 1.00 91.50 85 GLU A N 1
ATOM 658 C CA . GLU A 1 85 ? 6.112 -11.896 -3.297 1.00 91.50 85 GLU A CA 1
ATOM 659 C C . GLU A 1 85 ? 6.731 -11.089 -2.147 1.00 91.50 85 GLU A C 1
ATOM 661 O O . GLU A 1 85 ? 6.741 -11.537 -1.004 1.00 91.50 85 GLU A O 1
ATOM 666 N N . ALA A 1 86 ? 7.229 -9.882 -2.429 1.00 90.75 86 ALA A N 1
ATOM 667 C CA . ALA A 1 86 ? 7.889 -9.046 -1.429 1.00 90.75 86 ALA A CA 1
ATOM 668 C C . ALA A 1 86 ? 6.918 -8.327 -0.488 1.00 90.75 86 ALA A C 1
ATOM 670 O O . ALA A 1 86 ? 7.280 -8.028 0.646 1.00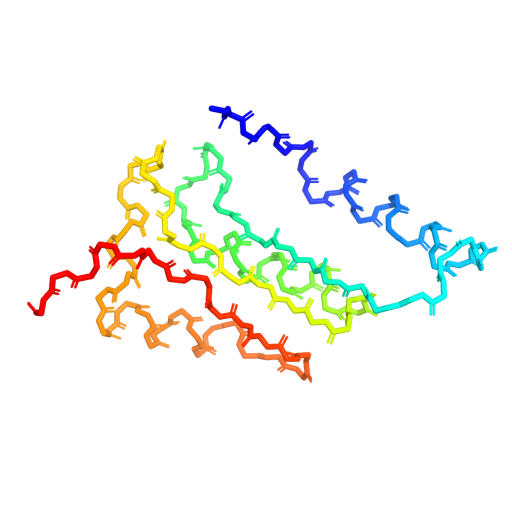 90.75 86 ALA A O 1
ATOM 671 N N . VAL A 1 87 ? 5.711 -8.026 -0.963 1.00 90.38 87 VAL A N 1
ATOM 672 C CA . VAL A 1 87 ? 4.663 -7.370 -0.172 1.00 90.38 87 VAL A CA 1
ATOM 673 C C . VA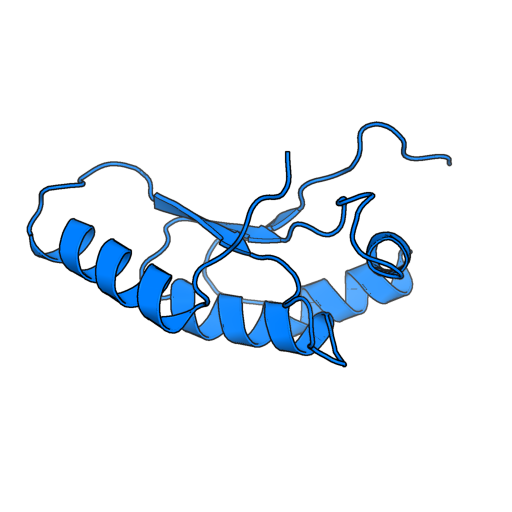L A 1 87 ? 3.723 -8.361 0.510 1.00 90.38 87 VAL A C 1
ATOM 675 O O . VAL A 1 87 ? 2.755 -7.933 1.128 1.00 90.38 87 VAL A O 1
ATOM 678 N N . ASN A 1 88 ? 3.977 -9.668 0.396 1.00 83.94 88 ASN A N 1
ATOM 679 C CA . ASN A 1 88 ? 3.117 -10.696 0.965 1.00 83.94 88 ASN A CA 1
ATOM 680 C C . ASN A 1 88 ? 2.912 -10.465 2.473 1.00 83.94 88 ASN A C 1
ATOM 682 O O . ASN A 1 88 ? 3.868 -10.444 3.249 1.00 83.94 88 ASN A O 1
ATOM 686 N N . ASN A 1 89 ? 1.658 -10.262 2.871 1.00 79.44 89 ASN A N 1
ATOM 687 C CA . ASN A 1 89 ? 1.253 -9.922 4.230 1.00 79.44 89 ASN A CA 1
ATOM 688 C C . ASN A 1 89 ? -0.114 -10.572 4.522 1.00 79.44 89 ASN A C 1
ATOM 690 O O . ASN A 1 89 ? -0.822 -10.972 3.602 1.00 79.44 89 ASN A O 1
ATOM 694 N N . SER A 1 90 ? -0.506 -10.680 5.792 1.00 82.25 90 SER A N 1
ATOM 695 C CA . SER A 1 90 ? -1.794 -11.253 6.210 1.00 82.25 90 SER A CA 1
ATOM 696 C C . SER A 1 90 ? -3.004 -10.385 5.845 1.00 82.25 90 SER A C 1
ATOM 698 O O . SER A 1 90 ? -4.135 -10.862 5.887 1.00 82.25 90 SER A O 1
ATOM 700 N N . VAL A 1 91 ? -2.780 -9.114 5.505 1.00 92.12 91 VAL A N 1
ATOM 701 C CA . VAL A 1 91 ? -3.822 -8.171 5.081 1.00 92.12 91 VAL A CA 1
ATOM 702 C C . VAL A 1 91 ? -4.091 -8.338 3.583 1.00 92.12 91 VAL A C 1
ATOM 704 O O . VAL A 1 91 ? -3.131 -8.370 2.813 1.00 92.12 91 VAL A O 1
ATOM 707 N N . PRO A 1 92 ? -5.358 -8.390 3.132 1.00 94.25 92 PRO A N 1
ATOM 708 C CA . PRO A 1 92 ? -5.687 -8.441 1.712 1.00 94.25 92 PRO A CA 1
ATOM 709 C C . PRO A 1 92 ? -5.018 -7.316 0.911 1.00 94.25 92 PRO A C 1
ATOM 711 O O . PRO A 1 92 ? -5.172 -6.134 1.228 1.00 94.25 92 PRO A O 1
ATOM 714 N N . ILE A 1 93 ? -4.304 -7.683 -0.157 1.00 92.88 93 ILE A N 1
ATOM 715 C CA . ILE A 1 93 ? -3.658 -6.740 -1.077 1.00 92.88 93 ILE A CA 1
ATOM 716 C C . ILE A 1 93 ? -4.370 -6.773 -2.422 1.00 92.88 93 ILE A C 1
ATOM 718 O O . ILE A 1 93 ? -4.460 -7.811 -3.076 1.00 92.88 93 ILE A O 1
ATOM 722 N N . LEU A 1 94 ? -4.850 -5.610 -2.853 1.00 92.50 94 LEU A N 1
ATOM 723 C CA . LEU A 1 94 ? -5.476 -5.407 -4.150 1.00 92.50 94 LEU A CA 1
ATOM 724 C C . LEU A 1 94 ? -4.521 -4.646 -5.071 1.00 92.50 94 LEU A C 1
ATOM 726 O O . LEU A 1 94 ? -3.856 -3.690 -4.669 1.00 92.50 94 LEU A O 1
ATOM 730 N N . GLN A 1 95 ? -4.490 -5.027 -6.343 1.00 87.94 95 GLN A N 1
ATOM 731 C CA . GLN A 1 95 ? -3.760 -4.289 -7.366 1.00 87.94 95 GLN A CA 1
ATOM 732 C C . GLN A 1 95 ? -4.712 -3.354 -8.111 1.00 87.94 95 GLN A C 1
ATOM 734 O O . GLN A 1 95 ? -5.703 -3.794 -8.693 1.00 87.94 95 GLN A O 1
ATOM 739 N N . LYS A 1 96 ? -4.385 -2.059 -8.152 1.00 85.88 96 LYS A N 1
ATOM 740 C CA . LYS A 1 96 ? -5.077 -1.121 -9.041 1.00 85.88 96 LYS A CA 1
ATOM 741 C C . LYS A 1 96 ? -4.460 -1.189 -10.438 1.00 85.88 96 LYS A C 1
ATOM 743 O O . LYS A 1 96 ? -3.287 -0.861 -10.612 1.00 85.88 96 LYS A O 1
ATOM 748 N N . LEU A 1 97 ? -5.264 -1.588 -11.421 1.00 79.12 97 LEU A N 1
ATOM 749 C CA . LEU A 1 97 ? -4.865 -1.683 -12.826 1.00 79.12 97 LEU A CA 1
ATOM 750 C C . LEU A 1 97 ? -5.210 -0.406 -13.601 1.00 79.12 97 LEU A C 1
ATOM 752 O O . LEU A 1 97 ? -6.180 0.289 -13.287 1.00 79.12 97 LEU A O 1
ATOM 756 N N . SER A 1 98 ? -4.400 -0.100 -14.618 1.00 75.44 98 SER A N 1
ATOM 757 C CA . SER A 1 98 ? -4.749 0.904 -15.631 1.00 75.44 98 SER A CA 1
ATOM 758 C C . SER A 1 98 ? -5.840 0.342 -16.554 1.00 75.44 98 SER A C 1
ATOM 760 O O . SER A 1 98 ? -5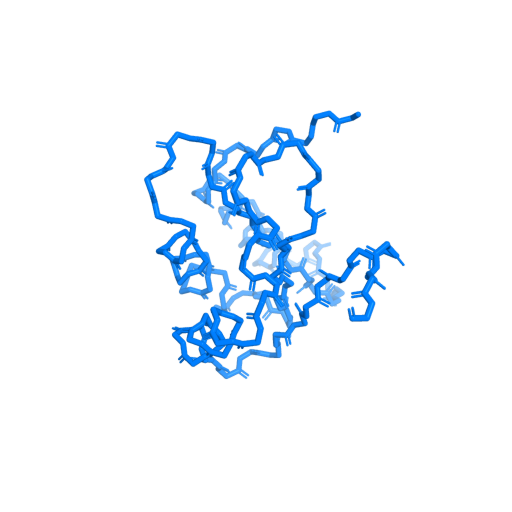.787 -0.850 -16.846 1.00 75.44 98 SER A O 1
ATOM 762 N N . PRO A 1 99 ? -6.793 1.146 -17.062 1.00 78.25 99 PRO A N 1
ATOM 763 C CA . PRO A 1 99 ? -7.698 0.679 -18.118 1.00 78.25 99 PRO A CA 1
ATOM 764 C C . PRO A 1 99 ? -6.944 0.348 -19.421 1.00 78.25 99 PRO A C 1
ATOM 766 O O . PRO A 1 99 ? -7.380 -0.501 -20.191 1.00 78.25 99 PRO A O 1
ATOM 769 N N . ASP A 1 100 ? -5.784 0.976 -19.635 1.00 75.12 100 ASP A N 1
ATOM 770 C CA . ASP A 1 100 ? -4.991 0.876 -20.868 1.00 75.12 100 ASP A CA 1
ATOM 771 C C . ASP A 1 100 ? -3.959 -0.269 -20.840 1.00 75.12 100 ASP A C 1
ATOM 773 O O . ASP A 1 100 ? -2.765 -0.054 -21.055 1.00 75.12 100 ASP A O 1
ATOM 777 N N . LEU A 1 101 ? -4.387 -1.494 -20.531 1.00 65.31 101 LEU A N 1
ATOM 778 C CA . LEU A 1 101 ? -3.511 -2.666 -20.632 1.00 65.31 101 LEU A CA 1
ATOM 779 C C . LEU A 1 101 ? -3.490 -3.168 -22.082 1.00 65.31 101 LEU A C 1
ATOM 781 O O . LEU A 1 101 ? -4.431 -3.814 -22.541 1.00 65.31 101 LEU A O 1
ATOM 785 N N . THR A 1 102 ? -2.419 -2.876 -22.822 1.00 64.56 102 THR A N 1
ATOM 786 C CA . THR A 1 102 ? -2.138 -3.567 -24.090 1.00 64.56 102 THR A CA 1
ATOM 787 C C . THR A 1 102 ? -1.689 -5.002 -23.811 1.00 64.56 102 THR A C 1
ATOM 789 O O . THR A 1 102 ? -0.953 -5.231 -22.851 1.00 64.56 102 THR A O 1
ATOM 792 N N . LYS A 1 103 ? -2.175 -5.946 -24.628 1.00 55.31 103 LYS A N 1
ATOM 793 C CA . LYS A 1 103 ? -1.888 -7.387 -24.522 1.00 55.31 103 LYS A CA 1
ATOM 794 C C . LYS A 1 103 ? -0.398 -7.710 -24.575 1.00 55.31 103 LYS A C 1
ATOM 796 O O . LYS A 1 103 ? 0.317 -7.027 -25.340 1.00 55.31 103 LYS A O 1
#

Radius of gyration: 14.13 Å; chains: 1; bounding box: 31×28×43 Å

Foldseek 3Di:
DDPDDPDLVVVLVVLVCCVVVVVDPDAFEEEFFADQPDPDRLVSLLVSLVRCVVRHQAYEYELADPVHPPSVVCVPPVNVVVSCVSSDDPHHYHYDHDPPDDD

InterPro domains:
  IPR005720 Dihydroorotate dehydrogenase, catalytic [PF01180] (15-102)
  IPR013785 Aldolase-type TIM barrel [G3DSA:3.20.20.70] (5-103)
  IPR050074 Dihydroorotate dehydrogenase [PTHR48109] (7-103)

Organism: Glossina austeni (NCBI:txid7395)

pLDDT: mean 84.76, std 12.47, range [28.41, 95.88]

Sequence (103 aa):
MMEFCEGHRVGYERLKAARESGQFSGILGVKLGKNKDSISAKQDYVEGVQIFGPIADYLVINISSPNTPGLRDLQRKNDLQKLLEAVNNSVPILQKLSPDLTK